Protein AF-D9XHP7-F1 (afdb_monomer_lite)

pLDDT: mean 76.71, std 19.98, range [33.41, 97.62]

Foldseek 3Di:
DDDDDPPPPPPVPCPFLFLVQLQVQFQCVLVVRHDDPLSNLVSCQVSPFKFWAAPVRHTDWDDDPPDFTETETERGQVVVCVVVVRTDIDGDHLVNVLVCCVVRVGQWYWYDHPRGIDIDGSVNSVCCCCPNPCVVVVPDPPPPPPPDDDDDDDDDDDDDDDD

Secondary structure (DSSP, 8-state):
-----------------B-HHHHHHHHHHHTT----HHHHHHHHHHH-EEEEE-TTSPBPEE--SSSPPEEEEESBHHHHHHH-TT-EEEEE-HHHHHHHHHHH---EEEEE-SS-EEEEEHHHHHHHHHHSTTGGGTS---------PPPPP----------

Sequence (163 aa):
MGSAGPSGHYAARVIGYSNLRLADLLDSRAQGYEPAPDAVLAALFEGGVFVPVTDTGSVMFLPDDEQAPTLLGFTDVALGAQLLPMAGMVHCDAARLRDILEATGVAVLGVRSGNGQAIFPEQVLRDWATHGPGAREYDDPSVAPANGAAPQPRAKRRWFGRS

Structure (mmCIF, N/CA/C/O backbone):
data_AF-D9XHP7-F1
#
_entry.id   AF-D9XHP7-F1
#
loop_
_atom_site.group_PDB
_atom_site.id
_atom_site.type_symbol
_atom_site.label_atom_id
_atom_site.label_alt_id
_atom_site.label_comp_id
_atom_site.label_asym_id
_atom_site.label_entity_id
_atom_site.label_seq_id
_atom_site.pdbx_PDB_ins_code
_atom_site.Cartn_x
_atom_site.Cartn_y
_atom_site.Cartn_z
_atom_site.occupancy
_atom_site.B_iso_or_equiv
_atom_site.auth_seq_id
_atom_site.auth_comp_id
_atom_site.auth_asym_id
_atom_site.auth_atom_id
_atom_site.pdbx_PDB_model_num
ATOM 1 N N . MET A 1 1 ? -29.865 -44.349 17.113 1.00 44.34 1 MET A N 1
ATOM 2 C CA . MET A 1 1 ? -29.162 -44.555 15.825 1.00 44.34 1 MET A CA 1
ATOM 3 C C . MET A 1 1 ? -29.936 -43.761 14.783 1.00 44.34 1 MET A C 1
ATOM 5 O O . MET A 1 1 ? -31.099 -44.063 14.612 1.00 44.34 1 MET A O 1
ATOM 9 N N . GLY A 1 2 ? -29.492 -42.698 14.127 1.00 42.94 2 GLY A N 1
ATOM 10 C CA . GLY A 1 2 ? -28.222 -41.992 14.023 1.00 42.94 2 GLY A CA 1
ATOM 11 C C . GLY A 1 2 ? -28.374 -41.115 12.775 1.00 42.94 2 GLY A C 1
ATOM 12 O O . GLY A 1 2 ? -28.101 -41.587 11.681 1.00 42.94 2 GLY A O 1
ATOM 13 N N . SER A 1 3 ? -28.906 -39.898 12.916 1.00 43.72 3 SER A N 1
ATOM 14 C CA . SER A 1 3 ? -29.013 -38.947 11.800 1.00 43.72 3 SER A CA 1
ATOM 15 C C . SER A 1 3 ? -27.795 -38.038 11.821 1.00 43.72 3 SER A C 1
ATOM 17 O O . SER A 1 3 ? -27.724 -37.095 12.605 1.00 43.72 3 SER A O 1
ATOM 19 N N . ALA A 1 4 ? -26.826 -38.361 10.969 1.00 44.69 4 ALA A N 1
ATOM 20 C CA . ALA A 1 4 ? -25.740 -37.466 10.613 1.00 44.69 4 ALA A CA 1
ATOM 21 C C . ALA A 1 4 ? -26.325 -36.294 9.812 1.00 44.69 4 ALA A C 1
ATOM 23 O O . ALA A 1 4 ? -26.831 -36.480 8.705 1.00 44.69 4 ALA A O 1
ATOM 24 N N . GLY A 1 5 ? -26.301 -35.096 10.395 1.00 40.75 5 GLY A N 1
ATOM 25 C CA . GLY A 1 5 ? -26.544 -33.870 9.644 1.00 40.75 5 GLY A CA 1
ATOM 26 C C . GLY A 1 5 ? -25.406 -33.647 8.643 1.00 40.75 5 GLY A C 1
ATOM 27 O O . GLY A 1 5 ? -24.263 -34.012 8.936 1.00 40.75 5 GLY A O 1
ATOM 28 N N . PRO 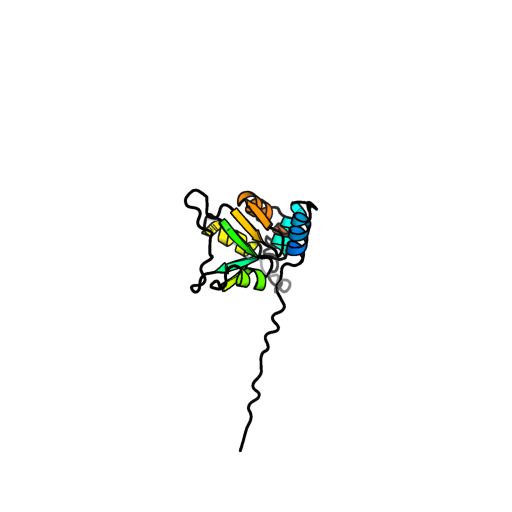A 1 6 ? -25.670 -33.060 7.467 1.00 48.19 6 PRO A N 1
ATOM 29 C CA . PRO A 1 6 ? -24.600 -32.610 6.600 1.00 48.19 6 PRO A CA 1
ATOM 30 C C . PRO A 1 6 ? -23.913 -31.423 7.281 1.00 48.19 6 PRO A C 1
ATOM 32 O O . PRO A 1 6 ? -24.375 -30.285 7.200 1.00 48.19 6 PRO A O 1
ATOM 35 N N . SER A 1 7 ? -22.803 -31.699 7.969 1.00 44.38 7 SER A N 1
ATOM 36 C CA . SER A 1 7 ? -21.785 -30.702 8.285 1.00 44.38 7 SER A CA 1
ATOM 37 C C . SER A 1 7 ? -21.232 -30.203 6.959 1.00 44.38 7 SER A C 1
ATOM 39 O O . SER A 1 7 ? -20.262 -30.739 6.423 1.00 44.38 7 SER A O 1
ATOM 41 N N . GLY A 1 8 ? -21.913 -29.209 6.391 1.00 36.00 8 GLY A N 1
ATOM 42 C CA . GLY A 1 8 ? -21.394 -28.393 5.314 1.00 36.00 8 GLY A CA 1
ATOM 43 C C . GLY A 1 8 ? -20.148 -27.704 5.837 1.00 36.00 8 GLY A C 1
ATOM 44 O O . GLY A 1 8 ? -20.219 -26.612 6.392 1.00 36.00 8 GLY A O 1
ATOM 45 N N . HIS A 1 9 ? -19.006 -28.369 5.682 1.00 35.75 9 HIS A N 1
ATOM 46 C CA . HIS A 1 9 ? -17.722 -27.710 5.604 1.00 35.75 9 HIS A CA 1
ATOM 47 C C . HIS A 1 9 ? -17.833 -26.724 4.442 1.00 35.75 9 HIS A C 1
ATOM 49 O O . HIS A 1 9 ? -17.529 -27.045 3.294 1.00 35.75 9 HIS A O 1
ATOM 55 N N . TYR A 1 10 ? -18.272 -25.505 4.744 1.00 34.03 10 TYR A N 1
ATOM 56 C CA . TYR A 1 10 ? -17.850 -24.340 3.996 1.00 34.03 10 TYR A CA 1
ATOM 57 C C . TYR A 1 10 ? -16.348 -24.231 4.248 1.00 34.03 10 TYR A C 1
ATOM 59 O O . TYR A 1 10 ? -15.882 -23.456 5.078 1.00 34.03 10 TYR A O 1
ATOM 67 N N . ALA A 1 11 ? -15.575 -25.061 3.545 1.00 36.94 11 ALA A N 1
ATOM 68 C CA . ALA A 1 11 ? -14.237 -24.689 3.154 1.00 36.94 11 ALA A CA 1
ATOM 69 C C . ALA A 1 11 ? -14.439 -23.443 2.297 1.00 36.94 11 ALA A C 1
ATOM 71 O O . ALA A 1 11 ? -14.650 -23.528 1.086 1.00 36.94 11 ALA A O 1
ATOM 72 N N . ALA A 1 12 ? -14.500 -22.287 2.961 1.00 39.66 12 ALA A N 1
ATOM 73 C CA . ALA A 1 12 ? -14.300 -21.016 2.316 1.00 39.66 12 ALA A CA 1
ATOM 74 C C . ALA A 1 12 ? -12.993 -21.198 1.554 1.00 39.66 12 ALA A C 1
ATOM 76 O O . ALA A 1 12 ? -11.926 -21.348 2.148 1.00 39.66 12 ALA A O 1
ATOM 77 N N . ARG A 1 13 ? -13.105 -21.328 0.231 1.00 33.41 13 ARG A N 1
ATOM 78 C CA . ARG A 1 13 ? -11.976 -21.197 -0.670 1.00 33.41 13 ARG A CA 1
ATOM 79 C C . ARG A 1 13 ? -11.400 -19.835 -0.311 1.00 33.41 13 ARG A C 1
ATOM 81 O O . ARG A 1 13 ? -11.972 -18.814 -0.680 1.00 33.41 13 ARG A O 1
ATOM 88 N N . VAL A 1 14 ? -10.326 -19.828 0.470 1.00 41.28 14 VAL A N 1
ATOM 89 C CA . VAL A 1 14 ? -9.431 -18.686 0.563 1.00 41.28 14 VAL A CA 1
ATOM 90 C C . VAL A 1 14 ? -8.853 -18.602 -0.841 1.00 41.28 14 VAL A C 1
ATOM 92 O O . VAL A 1 14 ? -7.872 -19.263 -1.167 1.00 41.28 14 VAL A O 1
ATOM 95 N N . ILE A 1 15 ? -9.568 -17.924 -1.740 1.00 46.78 15 ILE A N 1
ATOM 96 C CA . ILE A 1 15 ? -8.966 -17.421 -2.963 1.00 46.78 15 ILE A CA 1
ATOM 97 C C . ILE A 1 15 ? -7.887 -16.504 -2.413 1.00 46.78 15 ILE A C 1
ATOM 99 O O . ILE A 1 15 ? -8.216 -15.523 -1.754 1.00 46.78 15 ILE A O 1
ATOM 103 N N . GLY A 1 16 ? -6.632 -16.943 -2.510 1.00 55.31 16 GLY A N 1
ATOM 104 C CA . GLY A 1 16 ? -5.488 -16.213 -1.989 1.00 55.31 16 GLY A CA 1
ATOM 105 C C . GLY A 1 16 ? -5.493 -14.840 -2.628 1.00 55.31 16 GLY A C 1
ATOM 106 O O . GLY A 1 16 ? -5.140 -14.695 -3.795 1.00 55.31 16 GLY A O 1
ATOM 107 N N . TYR A 1 17 ? -5.993 -13.853 -1.895 1.00 71.75 17 TYR A N 1
ATOM 108 C CA . TYR A 1 17 ? -5.895 -12.471 -2.299 1.00 71.75 17 TYR A CA 1
ATOM 109 C C . TYR A 1 17 ? -4.447 -12.108 -1.992 1.00 71.75 17 TYR A C 1
ATOM 111 O O . TYR A 1 17 ? -4.099 -11.812 -0.858 1.00 71.75 17 TYR A O 1
ATOM 119 N N . SER A 1 18 ? -3.580 -12.265 -2.980 1.00 90.00 18 SER A N 1
ATOM 120 C CA . SER A 1 18 ? -2.205 -11.787 -2.944 1.00 90.00 18 SER A CA 1
ATOM 121 C C . SER A 1 18 ? -2.060 -10.859 -4.139 1.00 90.00 18 SER A C 1
ATOM 123 O O . SER A 1 18 ? -2.474 -11.198 -5.251 1.00 90.00 18 SER A O 1
ATOM 125 N N . ASN A 1 19 ? -1.477 -9.685 -3.940 1.00 93.75 19 ASN A N 1
ATOM 126 C CA . ASN A 1 19 ? -1.138 -8.790 -5.033 1.00 93.75 19 ASN A CA 1
ATOM 127 C C . ASN A 1 19 ? 0.173 -9.267 -5.677 1.00 93.75 19 ASN A C 1
ATOM 129 O O . ASN A 1 19 ? 1.239 -8.696 -5.448 1.00 93.75 19 ASN A O 1
ATOM 133 N N . LEU A 1 20 ? 0.086 -10.357 -6.449 1.00 94.56 20 LEU A N 1
ATOM 134 C CA . LEU A 1 20 ? 1.240 -11.011 -7.079 1.00 94.56 20 LEU A CA 1
ATOM 135 C C . LEU A 1 20 ? 1.982 -10.065 -8.024 1.00 94.56 20 LEU A C 1
ATOM 137 O O . LEU A 1 20 ? 3.204 -10.032 -8.020 1.00 94.56 20 LEU A O 1
ATOM 141 N N . ARG A 1 21 ? 1.247 -9.227 -8.766 1.00 95.50 21 ARG A N 1
ATOM 142 C CA . ARG A 1 21 ? 1.845 -8.240 -9.673 1.00 95.50 21 ARG A CA 1
ATOM 143 C C . ARG A 1 21 ? 2.716 -7.243 -8.912 1.00 95.50 21 ARG A C 1
ATOM 145 O O . ARG A 1 21 ? 3.826 -6.948 -9.347 1.00 95.50 21 ARG A O 1
ATOM 152 N N . LEU A 1 22 ? 2.226 -6.717 -7.788 1.00 95.88 22 LEU A N 1
ATOM 153 C CA . LEU A 1 22 ? 3.022 -5.822 -6.954 1.00 95.88 22 LEU A CA 1
ATOM 154 C C . LEU A 1 22 ? 4.193 -6.567 -6.307 1.00 95.88 22 LEU A C 1
ATOM 156 O O . LEU A 1 22 ? 5.297 -6.033 -6.285 1.00 95.88 22 LEU A O 1
ATOM 160 N N . ALA A 1 23 ? 3.978 -7.796 -5.829 1.00 96.69 23 ALA A N 1
ATOM 161 C CA . ALA A 1 23 ? 5.037 -8.618 -5.250 1.00 96.69 23 ALA A CA 1
ATOM 162 C C . ALA A 1 23 ? 6.187 -8.846 -6.241 1.00 96.69 23 ALA A C 1
ATOM 164 O O . ALA A 1 23 ? 7.332 -8.567 -5.901 1.00 96.69 23 ALA A O 1
ATOM 165 N N . ASP A 1 24 ? 5.882 -9.240 -7.479 1.00 97.06 24 ASP A N 1
ATOM 166 C CA . ASP A 1 24 ? 6.877 -9.481 -8.527 1.00 97.06 24 ASP A CA 1
ATOM 167 C C . ASP A 1 24 ? 7.696 -8.222 -8.845 1.00 97.06 24 ASP A C 1
ATOM 169 O O . ASP A 1 24 ? 8.917 -8.295 -8.999 1.00 97.06 24 ASP A O 1
ATOM 173 N N . LEU A 1 25 ? 7.053 -7.049 -8.914 1.00 97.62 25 LEU A N 1
ATOM 174 C CA . LEU A 1 25 ? 7.741 -5.776 -9.167 1.00 97.62 25 LEU A CA 1
ATOM 175 C C . LEU A 1 25 ? 8.685 -5.399 -8.019 1.00 97.62 25 LEU A C 1
ATOM 177 O O . LEU A 1 25 ? 9.812 -4.963 -8.261 1.00 97.62 25 LEU A O 1
ATOM 181 N N . LEU A 1 26 ? 8.238 -5.568 -6.773 1.00 97.00 26 LEU A N 1
ATOM 182 C CA . LEU A 1 26 ? 9.045 -5.260 -5.594 1.00 97.00 26 LEU A CA 1
ATOM 183 C C . LEU A 1 26 ? 10.207 -6.250 -5.432 1.00 97.00 26 LEU A C 1
ATOM 185 O O . LEU A 1 26 ? 11.334 -5.830 -5.164 1.00 97.00 26 LEU A O 1
ATOM 189 N N . ASP A 1 27 ? 9.965 -7.540 -5.644 1.00 97.00 27 ASP A N 1
ATOM 190 C CA . ASP A 1 27 ? 10.994 -8.578 -5.580 1.00 97.00 27 ASP A CA 1
ATOM 191 C C . ASP A 1 27 ? 12.023 -8.421 -6.709 1.00 97.00 27 ASP A C 1
ATOM 193 O O . ASP A 1 27 ? 13.223 -8.575 -6.473 1.00 97.00 27 ASP A O 1
ATOM 197 N N . SER A 1 28 ? 11.595 -8.034 -7.916 1.00 95.38 28 SER A N 1
ATOM 198 C CA . SER A 1 28 ? 12.508 -7.707 -9.024 1.00 95.38 28 SER A CA 1
ATOM 199 C C . SER A 1 28 ? 13.428 -6.537 -8.668 1.00 95.38 28 SER A C 1
ATOM 201 O O . SER A 1 28 ? 14.634 -6.594 -8.926 1.00 95.38 28 SER A O 1
ATOM 203 N N . ARG A 1 29 ? 12.892 -5.513 -7.989 1.00 93.81 29 ARG A N 1
ATOM 204 C CA . ARG A 1 29 ? 13.680 -4.384 -7.475 1.00 93.81 29 ARG A CA 1
ATOM 205 C C . ARG A 1 29 ? 14.754 -4.825 -6.491 1.00 93.81 29 ARG A C 1
ATOM 207 O O . ARG A 1 29 ? 15.894 -4.377 -6.589 1.00 93.81 29 ARG A O 1
ATOM 214 N N . ALA A 1 30 ? 14.421 -5.738 -5.580 1.00 93.75 30 ALA A N 1
ATOM 215 C CA . ALA A 1 30 ? 15.383 -6.304 -4.634 1.00 93.75 30 ALA A CA 1
ATOM 216 C C . ALA A 1 30 ? 16.509 -7.097 -5.324 1.00 93.75 30 ALA A C 1
ATOM 218 O O . ALA A 1 30 ? 17.613 -7.193 -4.793 1.00 93.75 30 ALA A O 1
ATOM 219 N N . GLN A 1 31 ? 16.255 -7.617 -6.527 1.00 94.62 31 GLN A N 1
ATOM 220 C CA . GLN A 1 31 ? 17.245 -8.296 -7.370 1.00 94.62 31 GLN A CA 1
ATOM 221 C C . GLN A 1 31 ? 18.062 -7.332 -8.251 1.00 94.62 31 GLN A C 1
ATOM 223 O O . GLN A 1 31 ? 18.893 -7.778 -9.041 1.00 94.62 31 GLN A O 1
ATOM 228 N N . GLY A 1 32 ? 17.853 -6.018 -8.119 1.00 94.19 32 GLY A N 1
ATOM 229 C CA . GLY A 1 32 ? 18.572 -4.983 -8.865 1.00 94.19 32 GLY A CA 1
ATOM 230 C C . GLY A 1 32 ? 17.900 -4.546 -10.171 1.00 94.19 32 GLY A C 1
ATOM 231 O O . GLY A 1 32 ? 18.481 -3.742 -10.900 1.00 94.19 32 GLY A O 1
ATOM 232 N N . TYR A 1 33 ? 16.692 -5.033 -10.473 1.00 93.88 33 TYR A N 1
ATOM 233 C CA . TYR A 1 33 ? 15.911 -4.577 -11.624 1.00 93.88 33 TYR A CA 1
ATOM 234 C C . TYR A 1 33 ? 14.955 -3.465 -11.207 1.00 93.88 33 TYR A C 1
ATOM 236 O O . TYR A 1 33 ? 13.950 -3.739 -10.564 1.00 93.88 33 TYR A O 1
ATOM 244 N N . GLU A 1 34 ? 15.231 -2.217 -11.586 1.00 92.62 34 GLU A N 1
ATOM 245 C CA . GLU A 1 34 ? 14.359 -1.090 -11.231 1.00 92.62 34 GLU A CA 1
ATOM 246 C C . GLU A 1 34 ? 13.093 -1.081 -12.115 1.00 92.62 34 GLU A C 1
ATOM 248 O O . GLU A 1 34 ? 13.195 -0.823 -13.321 1.00 92.62 34 GLU A O 1
ATOM 253 N N . PRO A 1 35 ? 11.894 -1.365 -11.564 1.00 92.56 35 PRO A N 1
ATOM 254 C CA . PRO A 1 35 ? 10.652 -1.247 -12.317 1.00 92.56 35 PRO A CA 1
ATOM 255 C C . PRO A 1 35 ? 10.310 0.225 -12.567 1.00 92.56 35 PRO A C 1
ATOM 257 O O . PRO A 1 35 ? 10.694 1.113 -11.805 1.00 92.56 35 PRO A O 1
ATOM 260 N N . ALA A 1 36 ? 9.518 0.494 -13.606 1.00 92.12 36 ALA A N 1
ATOM 261 C CA . ALA A 1 36 ? 8.973 1.832 -13.811 1.00 92.12 36 ALA A CA 1
ATOM 262 C C . ALA A 1 36 ? 8.107 2.241 -12.596 1.00 92.12 36 ALA A C 1
ATOM 264 O O . ALA A 1 36 ? 7.231 1.458 -12.210 1.00 92.12 36 ALA A O 1
ATOM 265 N N . PRO A 1 37 ? 8.288 3.446 -12.017 1.00 88.25 37 PRO A N 1
ATOM 266 C CA . PRO A 1 37 ? 7.518 3.893 -10.851 1.00 88.25 37 PRO A CA 1
ATOM 267 C C . PRO A 1 37 ? 5.999 3.788 -11.052 1.00 88.25 37 PRO A C 1
ATOM 269 O O . PRO A 1 37 ? 5.288 3.273 -10.189 1.00 88.25 37 PRO A O 1
ATOM 272 N N . ASP A 1 38 ? 5.521 4.167 -12.239 1.00 89.94 38 ASP A N 1
ATOM 273 C CA . ASP A 1 38 ? 4.107 4.098 -12.622 1.00 89.94 38 ASP A CA 1
ATOM 274 C C . ASP A 1 38 ? 3.563 2.665 -12.639 1.00 89.94 38 ASP A C 1
ATOM 276 O O . ASP A 1 38 ? 2.397 2.437 -12.326 1.00 89.94 38 ASP A O 1
ATOM 280 N N . ALA A 1 39 ? 4.396 1.673 -12.972 1.00 92.75 39 ALA A N 1
ATOM 281 C CA . ALA A 1 39 ? 3.982 0.272 -12.967 1.00 92.75 39 ALA A CA 1
ATOM 282 C C . ALA A 1 39 ? 3.757 -0.241 -11.539 1.00 92.75 39 ALA A C 1
ATOM 284 O O . ALA A 1 39 ? 2.832 -1.021 -11.309 1.00 92.75 39 ALA A O 1
ATOM 285 N N . VAL A 1 40 ? 4.576 0.216 -10.586 1.00 93.31 40 VAL A N 1
ATOM 286 C CA . VAL A 1 40 ? 4.431 -0.122 -9.164 1.00 93.31 40 VAL A CA 1
ATOM 287 C C . VAL A 1 40 ? 3.171 0.526 -8.594 1.00 93.31 40 VAL A C 1
ATOM 289 O O . VAL A 1 40 ? 2.387 -0.150 -7.932 1.00 93.31 40 VAL A O 1
ATOM 292 N N . LEU A 1 41 ? 2.939 1.808 -8.893 1.00 91.38 41 LEU A N 1
ATOM 293 C CA . LEU A 1 41 ? 1.727 2.512 -8.468 1.00 91.38 41 LEU A CA 1
ATOM 294 C C . LEU A 1 41 ? 0.468 1.908 -9.103 1.00 91.38 41 LEU A C 1
ATOM 296 O O . LEU A 1 41 ? -0.504 1.655 -8.400 1.00 91.38 41 LEU A O 1
ATOM 300 N N . ALA A 1 42 ? 0.479 1.585 -10.396 1.00 91.12 42 ALA A N 1
ATOM 301 C CA . ALA A 1 42 ? -0.643 0.896 -11.032 1.00 91.12 42 ALA A CA 1
ATOM 302 C C . ALA A 1 42 ? -0.950 -0.445 -10.343 1.00 91.12 42 ALA A C 1
ATOM 304 O O . ALA A 1 42 ? -2.088 -0.688 -9.953 1.00 91.12 42 ALA A O 1
ATOM 305 N N . ALA A 1 43 ? 0.067 -1.280 -10.100 1.00 93.06 43 ALA A N 1
ATOM 306 C CA . ALA A 1 43 ? -0.119 -2.562 -9.421 1.00 93.06 43 ALA A CA 1
ATOM 307 C C . ALA A 1 43 ? -0.633 -2.405 -7.977 1.00 93.06 43 ALA A C 1
ATOM 309 O O . ALA A 1 43 ? -1.475 -3.191 -7.540 1.00 93.06 43 ALA A O 1
ATOM 310 N N . LEU A 1 44 ? -0.161 -1.389 -7.245 1.00 92.38 44 LEU A N 1
ATOM 311 C CA . LEU A 1 44 ? -0.651 -1.051 -5.907 1.00 92.38 44 LEU A CA 1
ATOM 312 C C . LEU A 1 44 ? -2.139 -0.705 -5.917 1.00 92.38 44 LEU A C 1
ATOM 314 O O . LEU A 1 44 ? -2.894 -1.248 -5.117 1.00 92.38 44 LEU A O 1
ATOM 318 N N . PHE A 1 45 ? -2.566 0.175 -6.816 1.00 87.38 45 PHE A N 1
ATOM 319 C CA . PHE A 1 45 ? -3.940 0.671 -6.827 1.00 87.38 45 PHE A CA 1
ATOM 320 C C . PHE A 1 45 ? -4.935 -0.325 -7.442 1.00 87.38 45 PHE A C 1
ATOM 322 O O . PHE A 1 45 ? -6.078 -0.377 -7.000 1.00 87.38 45 PHE A O 1
ATOM 329 N N . GLU A 1 46 ? -4.506 -1.150 -8.401 1.00 88.25 46 GLU A N 1
ATOM 330 C CA . GLU A 1 46 ? -5.337 -2.211 -8.987 1.00 88.25 46 GLU A CA 1
ATOM 331 C C . GLU A 1 46 ? -5.540 -3.398 -8.032 1.00 88.25 46 GLU A C 1
ATOM 333 O O . GLU A 1 46 ? -6.639 -3.939 -7.935 1.00 88.25 46 GLU A O 1
ATOM 338 N N . GLY A 1 47 ? -4.476 -3.837 -7.349 1.00 89.25 47 GLY A N 1
ATOM 339 C CA . GLY A 1 47 ? -4.515 -5.038 -6.509 1.00 89.25 47 GLY A CA 1
ATOM 340 C C . GLY A 1 47 ? -4.692 -4.768 -5.014 1.00 89.25 47 GLY A C 1
ATOM 341 O O . GLY A 1 47 ? -4.981 -5.697 -4.258 1.00 89.25 47 GLY A O 1
ATOM 342 N N . GLY A 1 48 ? -4.520 -3.521 -4.572 1.00 92.00 48 GLY A N 1
ATOM 343 C CA . GLY A 1 48 ? -4.515 -3.144 -3.160 1.00 92.00 48 GLY A CA 1
ATOM 344 C C . GLY A 1 48 ? -3.363 -3.769 -2.368 1.00 92.00 48 GLY A C 1
ATOM 345 O O . GLY A 1 48 ? -2.445 -4.388 -2.917 1.00 92.00 48 GLY A O 1
ATOM 346 N N . VAL A 1 49 ? -3.422 -3.614 -1.047 1.00 94.81 49 VAL A N 1
ATOM 347 C CA . VAL A 1 49 ? -2.492 -4.229 -0.085 1.00 94.81 49 VAL A CA 1
ATOM 348 C C . VAL A 1 49 ? -3.233 -4.721 1.149 1.00 94.81 49 VAL A C 1
ATOM 350 O O . VAL A 1 49 ? -4.358 -4.314 1.425 1.00 94.81 49 VAL A O 1
ATOM 353 N N . PHE A 1 50 ? -2.581 -5.574 1.927 1.00 94.94 50 PHE A N 1
ATOM 354 C CA . PHE A 1 50 ? -3.041 -6.004 3.239 1.00 94.94 50 PHE A CA 1
ATOM 355 C C . PHE A 1 50 ? -2.450 -5.115 4.312 1.00 94.94 50 PHE A C 1
ATOM 357 O O . PHE A 1 50 ? -1.235 -5.053 4.480 1.00 94.94 50 PHE A O 1
ATOM 364 N N . VAL A 1 51 ? -3.320 -4.430 5.034 1.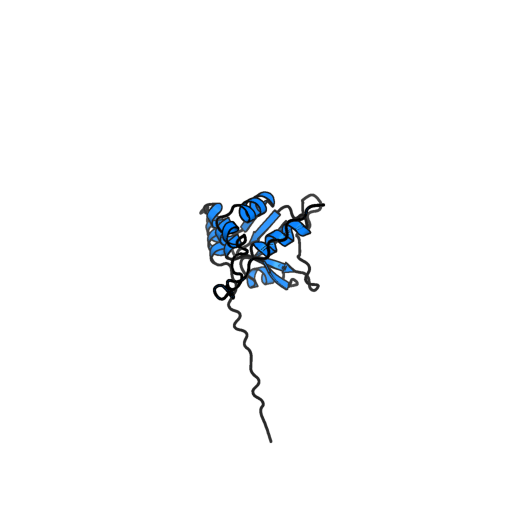00 94.56 51 VAL A N 1
ATOM 365 C CA . VAL A 1 51 ? -2.953 -3.544 6.128 1.00 94.56 51 VAL A CA 1
ATOM 366 C C . VAL A 1 51 ? -3.151 -4.291 7.449 1.00 94.56 51 VAL A C 1
ATOM 368 O O . VAL A 1 51 ? -4.219 -4.882 7.653 1.00 94.56 51 VAL A O 1
ATOM 371 N N . PRO A 1 52 ? -2.157 -4.289 8.354 1.00 94.56 52 PRO A N 1
ATOM 372 C CA . PRO A 1 52 ? -2.306 -4.883 9.669 1.00 94.56 52 PRO A CA 1
ATOM 373 C C . PRO A 1 52 ? -3.282 -4.072 10.524 1.00 94.56 52 PRO A C 1
ATOM 375 O O . PRO A 1 52 ? -3.245 -2.838 10.548 1.0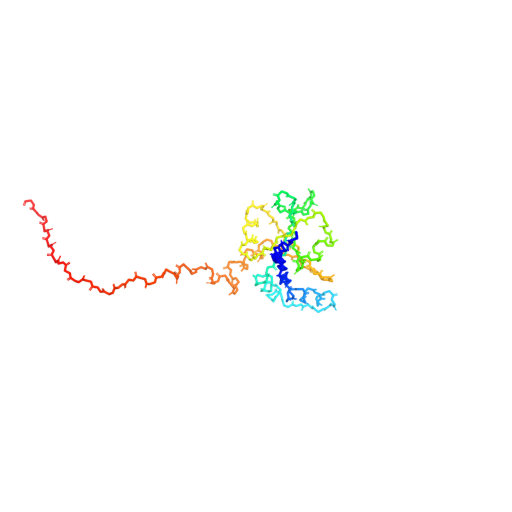0 94.56 52 PRO A O 1
ATOM 378 N N . VAL A 1 53 ? -4.136 -4.778 11.257 1.00 93.88 53 VAL A N 1
ATOM 379 C CA . VAL A 1 53 ? -5.087 -4.201 12.208 1.00 93.88 53 VAL A CA 1
ATOM 380 C C . VAL A 1 53 ? -4.944 -4.846 13.582 1.00 93.88 53 VAL A C 1
ATOM 382 O O . VAL A 1 53 ? -4.579 -6.016 13.703 1.00 93.88 53 VAL A O 1
ATOM 385 N N . THR A 1 54 ? -5.250 -4.085 14.627 1.00 90.81 54 THR A N 1
ATOM 386 C CA . THR A 1 54 ? -5.369 -4.586 15.997 1.00 90.81 54 THR A CA 1
ATOM 387 C C . THR A 1 54 ? -6.541 -5.564 16.122 1.00 90.81 54 THR A C 1
ATOM 389 O O . THR A 1 54 ? -7.393 -5.672 15.238 1.00 90.81 54 THR A O 1
ATOM 392 N N . ASP A 1 55 ? -6.627 -6.248 17.260 1.00 89.06 55 ASP A N 1
ATOM 393 C CA . ASP A 1 55 ? -7.771 -7.086 17.640 1.00 89.06 55 ASP A CA 1
ATOM 394 C C . ASP A 1 55 ? -9.102 -6.312 17.690 1.00 89.06 55 ASP A C 1
ATOM 396 O O . ASP A 1 55 ? -10.164 -6.873 17.421 1.00 89.06 55 ASP A O 1
ATOM 400 N N . THR A 1 56 ? -9.046 -5.007 17.966 1.00 89.31 56 THR A N 1
ATOM 401 C CA . THR A 1 56 ? -10.188 -4.082 17.894 1.00 89.31 56 THR A CA 1
ATOM 402 C C . THR A 1 56 ? -10.524 -3.607 16.476 1.00 89.31 56 THR A C 1
ATOM 404 O O . THR A 1 56 ? -11.516 -2.901 16.291 1.00 89.31 56 THR A O 1
ATOM 407 N N . GLY A 1 57 ? -9.728 -3.983 15.471 1.00 86.88 57 GLY A N 1
ATOM 408 C CA . GLY A 1 57 ? -9.922 -3.600 14.072 1.00 86.88 57 GLY A CA 1
ATOM 409 C C . GLY A 1 57 ? -9.343 -2.235 13.689 1.00 86.88 57 GLY A C 1
ATOM 410 O O . GLY A 1 57 ? -9.619 -1.754 12.590 1.00 86.88 57 GLY A O 1
ATOM 411 N N . SER A 1 58 ? -8.540 -1.608 14.552 1.00 89.00 58 SER A N 1
ATOM 412 C CA . SER A 1 58 ? -7.852 -0.352 14.238 1.00 89.00 58 SER A CA 1
ATOM 413 C C . SER A 1 58 ? -6.611 -0.609 13.393 1.00 89.00 58 SER A C 1
ATOM 415 O O . SER A 1 58 ? -5.854 -1.534 13.668 1.00 89.00 58 SER A O 1
ATOM 417 N N . VAL A 1 59 ? -6.362 0.234 12.392 1.00 90.00 59 VAL A N 1
ATOM 418 C CA . VAL A 1 59 ? -5.139 0.168 11.580 1.00 90.00 59 VAL A CA 1
ATOM 419 C C . VAL A 1 59 ? -3.902 0.365 12.456 1.00 90.00 59 VAL A C 1
ATOM 421 O O . VAL A 1 59 ? -3.868 1.256 13.306 1.00 90.00 59 VAL A O 1
ATOM 424 N N . MET A 1 60 ? -2.889 -0.474 12.243 1.00 89.38 60 MET A N 1
ATOM 425 C CA . MET A 1 60 ? -1.603 -0.357 12.920 1.00 89.38 60 MET A CA 1
ATOM 426 C C . MET A 1 60 ? -0.646 0.537 12.129 1.00 89.38 60 MET A C 1
ATOM 428 O O . MET A 1 60 ? -0.495 0.398 10.915 1.00 89.38 60 MET A O 1
ATOM 432 N N . PHE A 1 61 ? 0.056 1.403 12.854 1.00 88.12 61 PHE A N 1
ATOM 433 C CA . PHE A 1 61 ? 1.116 2.261 12.330 1.00 88.12 61 PHE A CA 1
ATOM 434 C C . PHE A 1 61 ? 2.437 1.882 12.985 1.00 88.12 61 PHE A C 1
ATOM 436 O O . PHE A 1 61 ? 2.455 1.475 14.150 1.00 88.12 61 PHE A O 1
ATOM 443 N N . LEU A 1 62 ? 3.543 2.023 12.255 1.00 82.94 62 LEU A N 1
ATOM 444 C CA . LEU A 1 62 ? 4.852 1.952 12.893 1.00 82.94 62 LEU A CA 1
ATOM 445 C C . LEU A 1 62 ? 5.076 3.226 13.714 1.00 82.94 62 LEU A C 1
ATOM 447 O O . LEU A 1 62 ? 4.956 4.318 13.149 1.00 82.94 62 LEU A O 1
ATOM 451 N N . PRO A 1 63 ? 5.376 3.101 15.020 1.00 66.81 63 PRO A N 1
ATOM 452 C CA . PRO A 1 63 ? 5.747 4.244 15.831 1.00 66.81 63 PRO A CA 1
ATOM 453 C C . PRO A 1 63 ? 7.145 4.708 15.420 1.00 66.81 63 PRO A C 1
ATOM 455 O O . PRO A 1 63 ? 8.087 3.916 15.394 1.00 66.81 63 PRO A O 1
ATOM 458 N N . ASP A 1 64 ? 7.269 5.991 15.124 1.00 64.25 64 ASP A N 1
ATOM 459 C CA . ASP A 1 64 ? 8.542 6.694 15.085 1.00 64.25 64 ASP A CA 1
ATOM 460 C C . ASP A 1 64 ? 8.306 8.021 15.812 1.00 64.25 64 ASP A C 1
ATOM 462 O O . ASP A 1 64 ? 7.470 8.819 15.393 1.00 64.25 64 ASP A O 1
ATOM 466 N N . ASP A 1 65 ? 8.954 8.202 16.966 1.00 60.47 65 ASP A N 1
ATOM 467 C CA . ASP A 1 65 ? 8.744 9.354 17.855 1.00 60.47 65 ASP A CA 1
ATOM 468 C C . ASP A 1 65 ? 9.142 10.694 17.202 1.00 60.47 65 ASP A C 1
ATOM 470 O O . ASP A 1 65 ? 8.733 11.752 17.682 1.00 60.47 65 ASP A O 1
ATOM 474 N N . GLU A 1 66 ? 9.894 10.669 16.094 1.00 66.81 66 GLU A N 1
ATOM 475 C CA . GLU A 1 66 ? 10.337 11.872 15.377 1.00 66.81 66 GLU A CA 1
ATOM 476 C C . GLU A 1 66 ? 9.850 11.945 13.918 1.00 66.81 66 GLU A C 1
ATOM 478 O O . GLU A 1 66 ? 10.042 12.974 13.261 1.00 66.81 66 GLU A O 1
ATOM 483 N N . GLN A 1 67 ? 9.190 10.902 13.400 1.00 66.38 67 GLN A N 1
ATOM 484 C CA . GLN A 1 67 ? 8.655 10.879 12.035 1.00 66.38 67 GLN A CA 1
ATOM 485 C C . GLN A 1 67 ? 7.132 10.783 12.007 1.00 66.38 67 GLN A C 1
ATOM 487 O O . GLN A 1 67 ? 6.468 10.291 12.914 1.00 66.38 67 GLN A O 1
ATOM 492 N N . ALA A 1 68 ? 6.554 11.267 10.912 1.00 70.88 68 ALA A N 1
ATOM 493 C CA . ALA A 1 68 ? 5.131 11.109 10.683 1.00 70.88 68 ALA A CA 1
ATOM 494 C C . ALA A 1 68 ? 4.763 9.612 10.565 1.00 70.88 68 ALA A C 1
ATOM 496 O O . ALA A 1 68 ? 5.548 8.822 10.028 1.00 70.88 68 ALA A O 1
ATOM 497 N N . PRO A 1 69 ? 3.576 9.208 11.055 1.00 82.81 69 PRO A N 1
ATOM 498 C CA . PRO A 1 69 ? 3.212 7.803 11.178 1.00 82.81 69 PRO A CA 1
ATOM 499 C C . PRO A 1 69 ? 3.268 7.102 9.822 1.00 82.81 69 PRO A C 1
ATOM 501 O O . PRO A 1 69 ? 2.732 7.599 8.826 1.00 82.81 69 PRO A O 1
ATOM 504 N N . THR A 1 70 ? 3.910 5.933 9.803 1.00 89.06 70 THR A N 1
ATOM 505 C CA . THR A 1 70 ? 4.017 5.094 8.606 1.00 89.06 70 THR A CA 1
ATOM 506 C C . THR A 1 70 ? 2.968 3.993 8.651 1.00 89.06 70 THR A C 1
ATOM 508 O O . THR A 1 70 ? 2.939 3.173 9.574 1.00 89.06 70 THR A O 1
ATOM 511 N N . LEU A 1 71 ? 2.121 3.956 7.627 1.00 92.19 71 LEU A N 1
ATOM 512 C CA . LEU A 1 71 ? 1.212 2.848 7.374 1.00 92.19 71 LEU A CA 1
ATOM 513 C C . LEU A 1 71 ? 1.987 1.690 6.746 1.00 92.19 71 LEU A C 1
ATOM 515 O O . LEU A 1 71 ? 2.755 1.888 5.804 1.00 92.19 71 LEU A O 1
ATOM 519 N N . LEU A 1 72 ? 1.767 0.475 7.243 1.0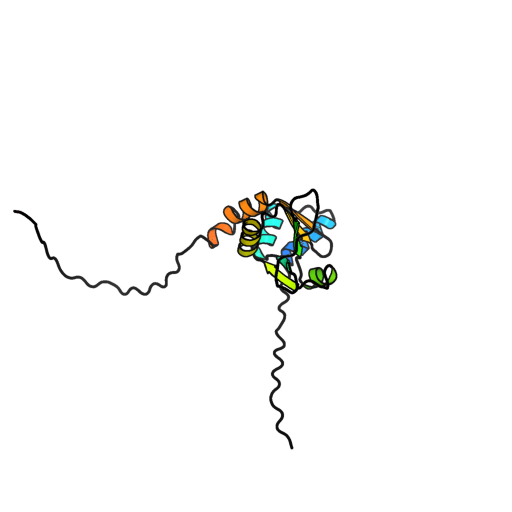0 93.12 72 LEU A N 1
ATOM 520 C CA . LEU A 1 72 ? 2.313 -0.736 6.639 1.00 93.12 72 LEU A CA 1
ATOM 521 C C . LEU A 1 72 ? 1.296 -1.404 5.719 1.00 93.12 72 LEU A C 1
ATOM 523 O O . LEU A 1 72 ? 0.127 -1.546 6.064 1.00 93.12 72 LEU A O 1
ATOM 527 N N . GLY A 1 73 ? 1.776 -1.861 4.568 1.00 94.94 73 GLY A N 1
ATOM 528 C CA . GLY A 1 73 ? 1.042 -2.706 3.641 1.00 94.94 73 GLY A CA 1
ATOM 529 C C . GLY A 1 73 ? 1.847 -3.950 3.279 1.00 94.94 73 GLY A C 1
ATOM 530 O O . GLY A 1 73 ? 3.069 -3.906 3.140 1.00 94.94 73 GLY A O 1
ATOM 531 N N . PHE A 1 74 ? 1.161 -5.064 3.078 1.00 96.56 74 PHE A N 1
ATOM 532 C CA . PHE A 1 74 ? 1.742 -6.307 2.590 1.00 96.56 74 PHE A CA 1
ATOM 533 C C . PHE A 1 74 ? 1.084 -6.700 1.275 1.00 96.56 74 PHE A C 1
ATOM 535 O O . PHE A 1 74 ? -0.107 -6.493 1.067 1.00 96.56 74 PHE A O 1
ATOM 542 N N . THR A 1 75 ? 1.859 -7.289 0.377 1.00 96.75 75 THR A N 1
ATOM 543 C CA . THR A 1 75 ? 1.328 -7.871 -0.867 1.00 96.75 75 THR A CA 1
ATOM 544 C C . THR A 1 75 ? 0.583 -9.183 -0.626 1.00 96.75 75 THR A C 1
ATOM 546 O O . THR A 1 75 ? -0.189 -9.607 -1.479 1.00 96.75 75 THR A O 1
ATOM 549 N N . ASP A 1 76 ? 0.777 -9.808 0.536 1.00 94.12 76 ASP A N 1
ATOM 550 C CA . ASP A 1 76 ? 0.217 -11.108 0.881 1.00 94.12 76 ASP A CA 1
ATOM 551 C C . ASP A 1 76 ? -0.142 -11.190 2.376 1.00 94.12 76 ASP A C 1
ATOM 553 O O . ASP A 1 76 ? 0.592 -10.695 3.237 1.00 94.12 76 ASP A O 1
ATOM 557 N N . VAL A 1 77 ? -1.272 -11.835 2.684 1.00 92.88 77 VAL A N 1
ATOM 558 C CA . VAL A 1 77 ? -1.763 -12.004 4.063 1.00 92.88 77 VAL A CA 1
ATOM 559 C C . VAL A 1 77 ? -0.825 -12.873 4.896 1.00 92.88 77 VAL A C 1
ATOM 561 O O . VAL A 1 77 ? -0.593 -12.562 6.063 1.00 92.88 77 VAL A O 1
ATOM 564 N N . ALA A 1 78 ? -0.287 -13.957 4.329 1.00 92.81 78 ALA A N 1
ATOM 565 C CA . ALA A 1 78 ? 0.590 -14.867 5.058 1.00 92.81 78 ALA A CA 1
ATOM 566 C C . ALA A 1 78 ? 1.929 -14.197 5.379 1.00 92.81 78 ALA A C 1
ATOM 568 O O . ALA A 1 78 ? 2.431 -14.361 6.489 1.00 92.81 78 ALA A O 1
ATOM 569 N N . LEU A 1 79 ? 2.457 -13.375 4.465 1.00 92.69 79 LEU A N 1
ATOM 570 C CA . LEU A 1 79 ? 3.620 -12.530 4.743 1.00 92.69 79 LEU A CA 1
ATOM 571 C C . LEU A 1 79 ? 3.351 -11.569 5.911 1.00 92.69 79 LEU A C 1
ATOM 573 O O . LEU A 1 79 ? 4.156 -11.481 6.840 1.00 92.69 79 LEU A O 1
ATOM 577 N N . GLY A 1 80 ? 2.211 -10.872 5.885 1.00 90.81 80 GLY A N 1
ATOM 578 C CA . GLY A 1 80 ? 1.807 -9.985 6.974 1.00 90.81 80 GLY A CA 1
ATOM 579 C C . GLY A 1 80 ? 1.704 -10.730 8.306 1.00 90.81 80 GLY A C 1
ATOM 580 O O . GLY A 1 80 ? 2.274 -10.292 9.301 1.00 90.81 80 GLY A O 1
ATOM 581 N N . ALA A 1 81 ? 1.031 -11.882 8.324 1.00 91.62 81 ALA A N 1
ATOM 582 C CA . ALA A 1 81 ? 0.854 -12.701 9.523 1.00 91.62 81 ALA A CA 1
ATOM 583 C C . ALA A 1 81 ? 2.173 -13.301 10.038 1.00 91.62 81 ALA A C 1
ATOM 585 O O . ALA A 1 81 ? 2.343 -13.486 11.238 1.00 91.62 81 ALA A O 1
ATOM 586 N N . GLN A 1 82 ? 3.134 -13.587 9.157 1.00 92.25 82 GLN A N 1
ATOM 587 C CA . GLN A 1 82 ? 4.461 -14.047 9.561 1.00 92.25 82 GLN A CA 1
ATOM 588 C C . GLN A 1 82 ? 5.241 -12.946 10.291 1.00 92.25 82 GLN A C 1
ATOM 590 O O . GLN A 1 82 ? 5.921 -13.224 11.279 1.00 92.25 82 GLN A O 1
ATOM 595 N N . LEU A 1 83 ? 5.161 -11.708 9.798 1.00 89.62 83 LEU A N 1
ATOM 596 C CA . LEU A 1 83 ? 5.905 -10.571 10.345 1.00 89.62 83 LEU A CA 1
ATOM 597 C C . LEU A 1 83 ? 5.205 -9.927 11.547 1.00 89.62 83 LEU A C 1
ATOM 599 O O . LEU A 1 83 ? 5.875 -9.402 12.433 1.00 89.62 83 LEU A O 1
ATOM 603 N N . LEU A 1 84 ? 3.873 -9.988 11.594 1.00 90.12 84 LEU A N 1
ATOM 604 C CA . LEU A 1 84 ? 3.030 -9.434 12.653 1.00 90.12 84 LEU A CA 1
ATOM 605 C C . LEU A 1 84 ? 1.991 -10.478 13.114 1.00 90.12 84 LEU A C 1
ATOM 607 O O . LEU A 1 84 ? 0.803 -10.329 12.830 1.00 90.12 84 LEU A O 1
ATOM 611 N N . PRO A 1 85 ? 2.396 -11.522 13.865 1.00 86.25 85 PRO A N 1
ATOM 612 C CA . PRO A 1 85 ? 1.526 -12.667 14.177 1.00 86.25 85 PRO A CA 1
ATOM 613 C C . PRO A 1 85 ? 0.290 -12.348 15.021 1.00 86.25 85 PRO A C 1
ATOM 615 O O . PRO A 1 85 ? -0.666 -13.116 15.031 1.00 86.25 85 PRO A O 1
ATOM 618 N N . MET A 1 86 ? 0.317 -11.231 15.750 1.00 83.75 86 MET A N 1
ATOM 619 C CA . MET A 1 86 ? -0.785 -10.785 16.608 1.00 83.75 86 MET A CA 1
ATOM 620 C C . MET A 1 86 ? -1.767 -9.854 15.887 1.00 83.75 86 MET A C 1
ATOM 622 O O . MET A 1 86 ? -2.781 -9.480 16.472 1.00 83.75 86 MET A O 1
ATOM 626 N N . ALA A 1 87 ? -1.464 -9.450 14.652 1.00 87.12 87 ALA A N 1
ATOM 627 C CA . ALA A 1 87 ? -2.293 -8.533 13.888 1.00 87.12 87 ALA A CA 1
ATOM 628 C C . ALA A 1 87 ? -3.302 -9.298 13.023 1.00 87.12 87 ALA A C 1
ATOM 630 O O . ALA A 1 87 ? -2.972 -10.296 12.378 1.00 87.12 87 ALA A O 1
ATOM 631 N N . GLY A 1 88 ? -4.529 -8.784 12.960 1.00 91.88 88 GLY A N 1
ATOM 632 C CA . GLY A 1 88 ? -5.427 -9.098 11.856 1.00 91.88 88 GLY A CA 1
ATOM 633 C C . GLY A 1 88 ? -4.916 -8.456 10.565 1.00 91.88 88 GLY A C 1
ATOM 634 O O . GLY A 1 88 ? -4.094 -7.543 10.599 1.00 91.88 88 GLY A O 1
ATOM 635 N N . MET A 1 89 ? -5.421 -8.904 9.418 1.00 93.50 89 MET A N 1
ATOM 636 C CA . MET A 1 89 ? -5.102 -8.311 8.117 1.00 93.50 89 MET A CA 1
ATOM 637 C C . MET A 1 89 ? -6.393 -7.918 7.415 1.00 93.50 89 MET A C 1
ATOM 639 O O . MET A 1 89 ? -7.316 -8.728 7.314 1.00 93.50 89 MET A O 1
ATOM 643 N N . VAL A 1 90 ? -6.451 -6.689 6.909 1.00 93.31 90 VAL A N 1
ATOM 644 C CA . VAL A 1 90 ? -7.558 -6.212 6.078 1.00 93.31 90 VAL A CA 1
ATOM 645 C C . VAL A 1 90 ? -7.034 -5.838 4.702 1.00 93.31 90 VAL A C 1
ATOM 647 O O . VAL A 1 90 ? -5.998 -5.190 4.581 1.00 93.31 90 VAL A O 1
ATOM 650 N N . HIS A 1 91 ? -7.735 -6.263 3.653 1.00 93.38 91 HIS A N 1
ATOM 651 C CA . HIS A 1 91 ? -7.446 -5.781 2.307 1.00 93.38 91 HIS A CA 1
ATOM 652 C C . HIS A 1 91 ? -7.909 -4.329 2.181 1.00 93.38 91 HIS A C 1
ATOM 654 O O . HIS A 1 91 ? -9.058 -4.004 2.492 1.00 93.38 91 HIS A O 1
ATOM 660 N N . CYS A 1 92 ? -7.000 -3.471 1.742 1.00 90.62 92 CYS A N 1
ATOM 661 C CA . CYS A 1 92 ? -7.264 -2.087 1.407 1.00 90.62 92 CYS A CA 1
ATOM 662 C C . CYS A 1 92 ? -6.972 -1.892 -0.078 1.00 90.62 92 CYS A C 1
ATOM 664 O O . CYS A 1 92 ? -5.817 -1.921 -0.511 1.00 90.62 92 CYS A O 1
ATOM 666 N N . ASP A 1 93 ? -8.039 -1.694 -0.843 1.00 87.81 93 ASP A N 1
ATOM 667 C CA . ASP A 1 93 ? -7.966 -1.161 -2.196 1.00 87.81 93 ASP A CA 1
ATOM 668 C C . ASP A 1 93 ? -7.580 0.330 -2.191 1.00 87.81 93 ASP A C 1
ATOM 670 O O . ASP A 1 93 ? -7.393 0.956 -1.144 1.00 87.81 93 ASP A O 1
ATOM 674 N N . ALA A 1 94 ? -7.461 0.904 -3.387 1.00 83.38 94 ALA A N 1
ATOM 675 C CA . ALA A 1 94 ? -7.164 2.314 -3.601 1.00 83.38 94 ALA A CA 1
ATOM 676 C C . ALA A 1 94 ? -8.056 3.276 -2.798 1.00 83.38 94 ALA A C 1
ATOM 678 O O . ALA A 1 94 ? -7.552 4.223 -2.190 1.00 83.38 94 ALA A O 1
ATOM 679 N N . ALA A 1 95 ? -9.372 3.043 -2.799 1.00 83.12 95 ALA A N 1
ATOM 680 C CA . ALA A 1 95 ? -10.332 3.923 -2.143 1.00 83.12 95 ALA A CA 1
ATOM 681 C C . ALA A 1 95 ? -10.147 3.863 -0.627 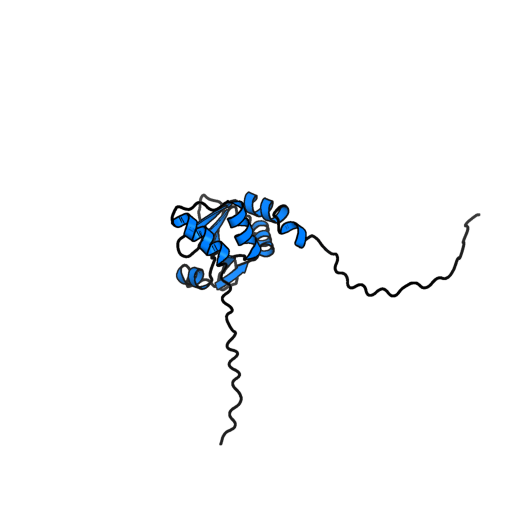1.00 83.12 95 ALA A C 1
ATOM 683 O O . ALA A 1 95 ? -10.001 4.893 0.027 1.00 83.12 95 ALA A O 1
ATOM 684 N N . ARG A 1 96 ? -10.034 2.651 -0.078 1.00 87.06 96 ARG A N 1
ATOM 685 C CA . ARG A 1 96 ? -9.827 2.454 1.354 1.00 87.06 96 ARG A CA 1
ATOM 686 C C . ARG A 1 96 ? -8.471 2.970 1.830 1.00 87.06 96 ARG A C 1
ATOM 688 O O . ARG A 1 96 ? -8.383 3.500 2.934 1.00 87.06 96 ARG A O 1
ATOM 695 N N . LEU A 1 97 ? -7.418 2.841 1.020 1.00 86.44 97 LEU A N 1
ATOM 696 C CA . LEU A 1 97 ? -6.119 3.450 1.315 1.00 86.44 97 LEU A CA 1
ATOM 697 C C . LEU A 1 97 ? -6.228 4.974 1.379 1.00 86.44 97 LEU A C 1
ATOM 699 O O . LEU A 1 97 ? -5.715 5.565 2.326 1.00 86.44 97 LEU A O 1
ATOM 703 N N . ARG A 1 98 ? -6.925 5.606 0.426 1.00 83.44 98 ARG A N 1
ATOM 704 C CA . ARG A 1 98 ? -7.165 7.055 0.451 1.00 83.44 98 ARG A CA 1
ATOM 705 C C . ARG A 1 98 ? -7.911 7.476 1.715 1.00 83.44 98 ARG A C 1
ATOM 707 O O . ARG A 1 98 ? -7.462 8.400 2.385 1.00 83.44 98 ARG A O 1
ATOM 714 N N . ASP A 1 99 ? -8.981 6.769 2.070 1.00 87.06 99 ASP A N 1
ATOM 715 C CA . ASP A 1 99 ? -9.767 7.073 3.269 1.00 87.06 99 ASP A CA 1
ATOM 716 C C . ASP A 1 99 ? -8.912 6.980 4.544 1.00 87.06 99 ASP A C 1
ATOM 718 O O . ASP A 1 99 ? -9.022 7.827 5.429 1.00 87.06 99 ASP A O 1
ATOM 722 N N . ILE A 1 100 ? -8.016 5.986 4.635 1.00 87.00 100 ILE A N 1
ATOM 723 C CA . ILE A 1 100 ? -7.068 5.869 5.753 1.00 87.00 100 ILE A CA 1
ATOM 724 C C . ILE A 1 100 ? -6.116 7.069 5.770 1.00 87.00 100 ILE A C 1
ATOM 726 O O . ILE A 1 100 ? -5.986 7.718 6.804 1.00 87.00 100 ILE A O 1
ATOM 730 N N . LEU A 1 101 ? -5.484 7.395 4.637 1.00 82.38 101 LEU A N 1
ATOM 731 C CA . LEU A 1 101 ? -4.545 8.520 4.535 1.00 82.38 101 LEU A CA 1
ATOM 732 C C . LEU A 1 101 ? -5.201 9.847 4.949 1.00 82.38 101 LEU A C 1
ATOM 734 O O . LEU A 1 101 ? -4.598 10.639 5.674 1.00 82.38 101 LEU A O 1
ATOM 738 N N . GLU A 1 102 ? -6.451 10.070 4.541 1.00 84.00 102 GLU A N 1
ATOM 739 C CA . GLU A 1 102 ? -7.234 11.254 4.899 1.00 84.00 102 GLU A CA 1
ATOM 740 C C . GLU A 1 102 ? -7.634 11.287 6.375 1.00 84.00 102 GLU A C 1
ATOM 742 O O . GLU A 1 102 ? -7.504 12.329 7.018 1.00 84.00 102 GLU A O 1
ATOM 747 N N . ALA A 1 103 ? -8.099 10.162 6.920 1.00 86.44 103 ALA A N 1
ATOM 748 C CA . ALA A 1 103 ? -8.597 10.097 8.289 1.00 86.44 103 ALA A CA 1
ATOM 749 C C . ALA A 1 103 ? -7.480 10.143 9.340 1.00 86.44 103 ALA A C 1
ATOM 751 O O . ALA A 1 103 ? -7.711 10.625 10.450 1.00 86.44 103 ALA A O 1
ATOM 752 N N . THR A 1 104 ? -6.290 9.621 9.026 1.00 81.25 104 THR A N 1
ATOM 753 C CA . THR A 1 104 ? -5.231 9.412 10.026 1.00 81.25 104 THR A CA 1
ATOM 754 C C . THR A 1 104 ? -4.027 10.332 9.862 1.00 81.25 104 THR A C 1
ATOM 756 O O . THR A 1 104 ? -3.185 10.364 10.755 1.00 81.25 104 THR A O 1
ATOM 759 N N . GLY A 1 105 ? -3.918 11.077 8.755 1.00 76.62 105 GLY A N 1
ATOM 760 C CA . GLY A 1 105 ? -2.789 11.987 8.515 1.00 76.62 105 GLY A CA 1
ATOM 761 C C . GLY A 1 105 ? -1.444 11.268 8.359 1.00 76.62 105 GLY A C 1
ATOM 762 O O . GLY A 1 105 ? -0.396 11.817 8.694 1.00 76.62 105 GLY A O 1
ATOM 763 N N . VAL A 1 106 ? -1.473 10.018 7.894 1.00 81.19 106 VAL A N 1
ATOM 764 C CA . VAL A 1 106 ? -0.270 9.235 7.578 1.00 81.19 106 VAL A CA 1
ATOM 765 C C . VAL A 1 106 ? 0.526 9.937 6.493 1.00 81.19 106 VAL A C 1
ATOM 767 O O . VAL A 1 106 ? -0.032 10.291 5.461 1.00 81.19 106 VAL A O 1
ATOM 770 N N . ALA A 1 107 ? 1.836 10.072 6.688 1.00 80.00 107 ALA A N 1
ATOM 771 C CA . ALA A 1 107 ? 2.701 10.696 5.687 1.00 80.00 107 ALA A CA 1
ATOM 772 C C . ALA A 1 107 ? 3.308 9.696 4.701 1.00 80.00 107 ALA A C 1
ATOM 774 O O . ALA A 1 107 ? 3.795 10.097 3.644 1.00 80.00 107 ALA A O 1
ATOM 775 N N . VAL A 1 108 ? 3.343 8.408 5.056 1.00 88.94 108 VAL A N 1
ATOM 776 C CA . VAL A 1 108 ? 4.081 7.392 4.304 1.00 88.94 108 VAL A CA 1
ATOM 777 C C . VAL A 1 108 ? 3.364 6.044 4.340 1.00 88.94 108 VAL A C 1
ATOM 779 O O . VAL A 1 108 ? 2.971 5.567 5.403 1.00 88.94 108 VAL A O 1
ATOM 782 N N . LEU A 1 109 ? 3.261 5.390 3.181 1.00 92.06 109 LEU A N 1
ATOM 783 C CA . LEU A 1 109 ? 2.902 3.976 3.061 1.00 92.06 109 LEU A CA 1
ATOM 784 C C . LEU A 1 109 ? 4.151 3.156 2.720 1.00 92.06 109 LEU A C 1
ATOM 786 O O . LEU A 1 109 ? 4.733 3.315 1.647 1.00 92.06 109 LEU A O 1
ATOM 790 N N . GLY A 1 110 ? 4.544 2.253 3.614 1.00 93.50 110 GLY A N 1
ATOM 791 C CA . GLY A 1 110 ? 5.563 1.239 3.354 1.00 93.50 110 GLY A CA 1
ATOM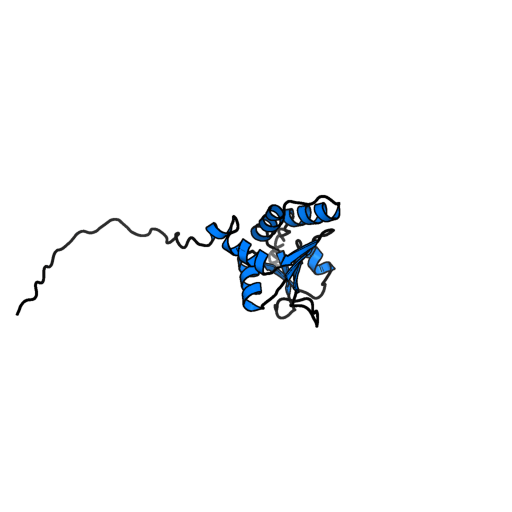 792 C C . GLY A 1 110 ? 4.915 -0.073 2.925 1.00 93.50 110 GLY A C 1
ATOM 793 O O . GLY A 1 110 ? 4.212 -0.692 3.721 1.00 93.50 110 GLY A O 1
ATOM 794 N N . VAL A 1 111 ? 5.160 -0.524 1.693 1.00 95.62 111 VAL A N 1
ATOM 795 C CA . VAL A 1 111 ? 4.641 -1.801 1.181 1.00 95.62 111 VAL A CA 1
ATOM 796 C C . VAL A 1 111 ? 5.747 -2.841 1.109 1.00 95.62 111 VAL A C 1
ATOM 798 O O . VAL A 1 111 ? 6.813 -2.574 0.552 1.00 95.62 111 VAL A O 1
ATOM 801 N N . ARG A 1 112 ? 5.484 -4.042 1.634 1.00 95.62 112 ARG A N 1
ATOM 802 C CA . ARG A 1 112 ? 6.415 -5.174 1.610 1.00 95.62 112 ARG A CA 1
ATOM 803 C C . ARG A 1 112 ? 5.901 -6.357 0.795 1.00 95.62 112 ARG A C 1
ATOM 805 O O . ARG A 1 112 ? 4.715 -6.695 0.769 1.00 95.62 112 ARG A O 1
ATOM 812 N N . SER A 1 113 ? 6.861 -7.013 0.171 1.00 96.25 113 SER A N 1
ATOM 813 C CA . SER A 1 113 ? 6.764 -8.317 -0.484 1.00 96.25 113 SER A CA 1
ATOM 814 C C . SER A 1 113 ? 7.746 -9.284 0.175 1.00 96.25 113 SER A C 1
ATOM 816 O O . SER A 1 113 ? 8.379 -8.923 1.173 1.00 96.25 113 SER A O 1
ATOM 818 N N . GLY A 1 114 ? 7.834 -10.517 -0.331 1.00 93.06 114 GLY A N 1
ATOM 819 C CA . GLY A 1 114 ? 8.687 -11.545 0.266 1.00 93.06 114 GLY A CA 1
ATOM 820 C C . GLY A 1 114 ? 10.152 -11.116 0.337 1.00 93.06 114 GLY A C 1
ATOM 821 O O . GLY A 1 114 ? 10.809 -11.355 1.348 1.00 93.06 114 GLY A O 1
ATOM 822 N N . ASN A 1 115 ? 10.639 -10.425 -0.696 1.00 94.50 115 ASN A N 1
ATOM 823 C CA . ASN A 1 115 ? 12.037 -10.018 -0.815 1.00 94.50 115 ASN A CA 1
ATOM 824 C C . ASN A 1 115 ? 12.209 -8.507 -1.030 1.00 94.50 115 ASN A C 1
ATOM 826 O O . ASN A 1 115 ? 13.273 -7.969 -0.728 1.00 94.50 115 ASN A O 1
ATOM 830 N N . GLY A 1 116 ? 11.184 -7.811 -1.528 1.00 94.69 116 GLY A N 1
ATOM 831 C CA . GLY A 1 116 ? 11.233 -6.382 -1.828 1.00 94.69 116 GLY A CA 1
ATOM 832 C C . GLY A 1 116 ? 10.377 -5.489 -0.936 1.00 94.69 116 GLY A C 1
ATOM 833 O O . GLY A 1 116 ? 9.469 -5.934 -0.226 1.00 94.69 116 GLY A O 1
ATOM 834 N N . GLN A 1 117 ? 10.640 -4.186 -1.021 1.00 95.38 117 GLN A N 1
ATOM 835 C CA . GLN A 1 117 ? 9.819 -3.154 -0.395 1.00 95.38 117 GLN A CA 1
ATOM 836 C C . GLN A 1 117 ? 9.792 -1.863 -1.219 1.00 95.38 117 GLN A C 1
ATOM 838 O O . GLN A 1 117 ? 10.729 -1.560 -1.963 1.00 95.38 117 GLN A O 1
ATOM 843 N N . ALA A 1 118 ? 8.733 -1.080 -1.043 1.00 94.00 118 ALA A N 1
ATOM 844 C CA . ALA A 1 118 ? 8.623 0.279 -1.553 1.00 94.00 118 ALA A CA 1
ATOM 845 C C . ALA A 1 118 ? 8.046 1.211 -0.489 1.00 94.00 118 ALA A C 1
ATOM 847 O O . ALA A 1 118 ? 7.290 0.790 0.384 1.00 94.00 118 ALA A O 1
ATOM 848 N N . ILE A 1 119 ? 8.423 2.482 -0.582 1.00 92.19 119 ILE A N 1
ATOM 849 C CA . ILE A 1 119 ? 7.966 3.549 0.299 1.00 92.19 119 ILE A CA 1
ATOM 850 C C . ILE A 1 119 ? 7.307 4.600 -0.585 1.00 92.19 119 ILE A C 1
ATOM 852 O O . ILE A 1 119 ? 7.931 5.094 -1.525 1.00 92.19 119 ILE A O 1
ATOM 856 N N . PHE A 1 120 ? 6.058 4.928 -0.281 1.00 90.69 120 PHE A N 1
ATOM 857 C CA . PHE A 1 120 ? 5.266 5.903 -1.016 1.00 90.69 120 PHE A CA 1
ATOM 858 C C . PHE A 1 120 ? 4.939 7.079 -0.096 1.00 90.69 120 PHE A C 1
ATOM 860 O O . PHE A 1 120 ? 4.256 6.880 0.912 1.00 90.69 120 PHE A O 1
ATOM 867 N N . PRO A 1 121 ? 5.406 8.295 -0.419 1.00 89.56 121 PRO A N 1
ATOM 868 C CA . PRO A 1 121 ? 4.944 9.500 0.252 1.00 89.56 121 PRO A CA 1
ATOM 869 C C . PRO A 1 121 ? 3.439 9.691 0.046 1.00 89.56 121 PRO A C 1
ATOM 871 O O . PRO A 1 121 ? 2.911 9.389 -1.025 1.00 89.56 121 PRO A O 1
ATOM 874 N N . GLU A 1 122 ? 2.760 10.245 1.042 1.00 86.19 122 GLU A N 1
ATOM 875 C CA . GLU A 1 122 ? 1.319 10.497 1.008 1.00 86.19 122 GLU A CA 1
ATOM 876 C C . GLU A 1 122 ? 0.901 11.351 -0.195 1.00 86.19 122 GLU A C 1
ATOM 878 O O . GLU A 1 122 ? -0.054 10.988 -0.881 1.00 86.19 122 GLU A O 1
ATOM 883 N N . GLN A 1 123 ? 1.672 12.384 -0.550 1.00 85.81 123 GLN A N 1
ATOM 884 C CA . GLN A 1 123 ? 1.410 13.186 -1.749 1.00 85.81 123 GLN A CA 1
ATOM 885 C C . GLN A 1 123 ? 1.358 12.333 -3.027 1.00 85.81 123 GLN A C 1
ATOM 887 O O . GLN A 1 123 ? 0.455 12.503 -3.837 1.00 85.81 123 GLN A O 1
ATOM 892 N N . VAL A 1 124 ? 2.272 11.368 -3.187 1.00 88.19 124 VAL A N 1
ATOM 893 C CA . VAL A 1 124 ? 2.289 10.473 -4.359 1.00 88.19 124 VAL A CA 1
ATOM 894 C C . VAL A 1 124 ? 1.034 9.603 -4.388 1.00 88.19 124 VAL A C 1
ATOM 896 O O . VAL A 1 124 ? 0.444 9.402 -5.447 1.00 88.19 124 VAL A O 1
ATOM 899 N N . LEU A 1 125 ? 0.600 9.111 -3.226 1.00 84.25 125 LEU A N 1
ATOM 900 C CA . LEU A 1 125 ? -0.617 8.309 -3.113 1.00 84.25 125 LEU A CA 1
ATOM 901 C C . LEU A 1 125 ? -1.865 9.141 -3.430 1.00 84.25 125 LEU A C 1
ATOM 903 O O . LEU A 1 125 ? -2.737 8.658 -4.148 1.00 84.25 125 LEU A O 1
ATOM 907 N N . ARG A 1 126 ? -1.945 10.391 -2.952 1.00 83.06 126 ARG A N 1
ATOM 908 C CA . ARG A 1 126 ? -3.056 11.308 -3.257 1.00 83.06 126 ARG A CA 1
ATOM 909 C C . ARG A 1 126 ? -3.102 11.696 -4.727 1.00 83.06 126 ARG A C 1
ATOM 911 O O . ARG A 1 126 ? -4.167 11.616 -5.341 1.00 83.06 126 ARG A O 1
ATOM 918 N N . ASP A 1 127 ? -1.964 12.088 -5.291 1.00 85.25 127 ASP A N 1
ATOM 919 C CA . ASP A 1 127 ? -1.859 12.490 -6.693 1.00 85.25 127 ASP A CA 1
ATOM 920 C C . ASP A 1 127 ? -2.270 11.330 -7.601 1.00 85.25 127 ASP A C 1
ATOM 922 O O . ASP A 1 127 ? -3.069 11.507 -8.520 1.00 85.25 127 ASP A O 1
ATOM 926 N N . TRP A 1 128 ? -1.808 10.115 -7.299 1.00 79.50 128 TRP A N 1
ATOM 927 C CA . TRP A 1 128 ? -2.170 8.932 -8.073 1.00 79.50 128 TRP A CA 1
ATOM 928 C C . TRP A 1 128 ? -3.628 8.503 -7.870 1.00 79.50 128 TRP A C 1
ATOM 930 O O . TRP A 1 128 ? -4.291 8.141 -8.839 1.00 79.50 128 TRP A O 1
ATOM 940 N N . ALA A 1 129 ? -4.173 8.599 -6.653 1.00 74.62 129 ALA A N 1
ATOM 941 C CA . ALA A 1 129 ? -5.593 8.339 -6.403 1.00 74.62 129 ALA A CA 1
ATOM 942 C C . ALA A 1 129 ? -6.512 9.308 -7.170 1.00 74.62 129 ALA A C 1
ATOM 944 O O . ALA A 1 129 ? -7.632 8.946 -7.520 1.00 74.62 129 ALA A O 1
ATOM 945 N N . THR A 1 130 ? -6.038 10.530 -7.428 1.00 77.06 130 THR A N 1
ATOM 946 C CA . THR A 1 130 ? -6.813 11.602 -8.073 1.00 77.06 130 THR A CA 1
ATOM 947 C C . THR A 1 130 ? -6.619 11.644 -9.592 1.00 77.06 130 THR A C 1
ATOM 949 O O . THR A 1 130 ? -7.539 11.978 -10.336 1.00 77.06 130 THR A O 1
ATOM 952 N N . HIS A 1 131 ? -5.419 11.325 -10.080 1.00 74.38 131 HIS A N 1
ATOM 953 C CA . HIS A 1 131 ? -5.029 11.523 -11.482 1.00 74.38 131 HIS A CA 1
ATOM 954 C C . HIS A 1 131 ? -4.516 10.261 -12.174 1.00 74.38 131 HIS A C 1
ATOM 956 O O . HIS A 1 131 ? -4.256 10.284 -13.379 1.00 74.38 131 HIS A O 1
ATOM 962 N N . GLY A 1 132 ? -4.363 9.165 -11.435 1.00 68.19 132 GLY A N 1
ATOM 963 C CA . GLY A 1 132 ? -3.887 7.903 -11.971 1.00 68.19 132 GLY A CA 1
ATOM 964 C C . GLY A 1 132 ? -4.850 7.311 -13.005 1.00 68.19 132 GLY A C 1
ATOM 965 O O . GLY A 1 132 ? -6.031 7.666 -13.059 1.00 68.19 132 GLY A O 1
ATOM 966 N N . PRO A 1 133 ? -4.374 6.362 -13.824 1.00 62.28 133 PRO A N 1
ATOM 967 C CA . PRO A 1 133 ? -5.158 5.748 -14.893 1.00 62.28 133 PRO A CA 1
ATOM 968 C C . PRO A 1 133 ? -6.456 5.056 -14.425 1.00 62.28 133 PRO A C 1
ATOM 970 O O . PRO A 1 133 ? -7.339 4.858 -15.252 1.00 62.28 133 PRO A O 1
ATOM 973 N N . GLY A 1 134 ? -6.609 4.758 -13.124 1.00 53.91 134 GLY A N 1
ATOM 974 C CA . GLY A 1 134 ? -7.847 4.242 -12.514 1.00 53.91 134 GLY A CA 1
ATOM 975 C C . GLY A 1 134 ? -8.747 5.292 -11.838 1.00 53.91 134 GLY A C 1
ATOM 976 O O . GLY A 1 134 ? -9.877 4.980 -11.478 1.00 53.91 134 GLY A O 1
ATOM 977 N N . ALA A 1 135 ? -8.305 6.546 -11.687 1.00 54.97 135 ALA A N 1
ATOM 978 C CA . ALA A 1 135 ? -9.080 7.590 -11.002 1.00 54.97 135 ALA A CA 1
ATOM 979 C C . ALA A 1 135 ? -10.366 7.974 -11.759 1.00 54.97 135 ALA A C 1
ATOM 981 O O . ALA A 1 135 ? -11.350 8.398 -11.162 1.00 54.97 135 ALA A O 1
ATOM 982 N N . ARG A 1 136 ? -10.389 7.776 -13.084 1.00 49.81 136 ARG A N 1
ATOM 983 C CA . ARG A 1 136 ? -11.554 8.079 -13.930 1.00 49.81 136 ARG A CA 1
ATOM 984 C C . ARG A 1 136 ? -12.704 7.081 -13.807 1.00 49.81 136 ARG A C 1
ATOM 986 O O . ARG A 1 136 ? -13.816 7.445 -14.167 1.00 49.81 136 ARG A O 1
ATOM 993 N N . GLU A 1 137 ? -12.466 5.860 -13.328 1.00 48.91 137 GLU A N 1
ATOM 994 C CA . GLU A 1 137 ? -13.532 4.851 -13.208 1.00 48.91 137 GLU A CA 1
ATOM 995 C C . GLU A 1 137 ? -14.431 5.065 -11.981 1.00 48.91 137 GLU A C 1
ATOM 997 O O . GLU A 1 137 ? -15.542 4.545 -11.956 1.00 48.91 137 GLU A O 1
ATOM 1002 N N . TYR A 1 138 ? -13.998 5.852 -10.989 1.00 44.50 138 TYR A N 1
ATOM 1003 C CA . TYR A 1 138 ? -14.761 6.072 -9.752 1.00 44.50 138 TYR A CA 1
ATOM 1004 C C . TYR A 1 138 ? -15.584 7.374 -9.740 1.00 44.50 138 TYR A C 1
ATOM 1006 O O . TYR A 1 138 ? -16.468 7.534 -8.900 1.00 44.50 138 TYR A O 1
ATOM 1014 N N . ASP A 1 139 ? -15.325 8.287 -10.681 1.00 44.75 139 ASP A N 1
ATOM 1015 C CA . ASP A 1 139 ? -16.033 9.570 -10.831 1.00 44.75 139 ASP A CA 1
ATOM 1016 C C . ASP A 1 139 ? -17.266 9.485 -11.756 1.00 44.75 139 ASP A C 1
ATOM 1018 O O . ASP A 1 139 ? -17.809 10.506 -12.181 1.00 44.75 139 ASP A O 1
ATOM 1022 N N . ASP A 1 140 ? -17.741 8.276 -12.076 1.00 40.91 140 ASP A N 1
ATOM 1023 C CA . ASP A 1 140 ? -18.963 8.073 -12.858 1.00 40.91 140 ASP A CA 1
ATOM 1024 C C . ASP A 1 140 ? -20.161 7.724 -11.938 1.00 40.91 140 ASP A C 1
ATOM 1026 O O . ASP A 1 140 ? -20.382 6.560 -11.599 1.00 40.91 140 ASP A O 1
ATOM 1030 N N . PRO A 1 141 ? -20.988 8.704 -11.516 1.00 48.31 141 PRO A N 1
ATOM 1031 C CA . PRO A 1 141 ? -22.283 8.438 -10.884 1.00 48.31 141 PRO A CA 1
ATOM 1032 C C . PRO A 1 141 ? -23.371 7.984 -11.885 1.00 48.31 141 PRO A C 1
ATOM 1034 O O . PRO A 1 141 ? -24.564 8.053 -11.582 1.00 48.31 141 PRO A O 1
ATOM 1037 N N . SER A 1 142 ? -23.015 7.530 -13.086 1.00 49.44 142 SER A N 1
ATOM 1038 C CA . SER A 1 142 ? -23.916 7.316 -14.221 1.00 49.44 142 SER A CA 1
ATOM 1039 C C . SER A 1 142 ? -24.144 5.833 -14.521 1.00 49.44 142 SER A C 1
ATOM 1041 O O . SER A 1 142 ? -24.052 5.366 -15.653 1.00 49.44 142 SER A O 1
ATOM 1043 N N . VAL A 1 143 ? -24.598 5.089 -13.510 1.00 47.03 143 VAL A N 1
ATOM 1044 C CA . VAL A 1 143 ? -25.499 3.953 -13.760 1.00 47.03 143 VAL A CA 1
ATOM 1045 C C . VAL A 1 143 ? -26.697 4.017 -12.814 1.00 47.03 143 VAL A C 1
ATOM 1047 O O . VAL A 1 143 ? -27.000 3.092 -12.063 1.00 47.03 143 VAL A O 1
ATOM 1050 N N . ALA A 1 144 ? -27.429 5.131 -12.862 1.00 45.62 144 ALA A N 1
ATOM 1051 C CA . ALA A 1 144 ? -28.840 5.088 -12.496 1.00 45.62 144 ALA A CA 1
ATOM 1052 C C . ALA A 1 144 ? -29.542 4.101 -13.454 1.00 45.62 144 ALA A C 1
ATOM 1054 O O . ALA A 1 144 ? -29.369 4.223 -14.671 1.00 45.62 144 ALA A O 1
ATOM 1055 N N . PRO A 1 145 ? -30.323 3.116 -12.968 1.00 44.84 145 PRO A N 1
ATOM 1056 C CA . PRO A 1 145 ? -31.037 2.219 -13.860 1.00 44.84 145 PRO A CA 1
ATOM 1057 C C . PRO A 1 145 ? -32.018 3.052 -14.683 1.00 44.84 145 PRO A C 1
ATOM 1059 O O . PRO A 1 145 ? -32.876 3.741 -14.129 1.00 44.84 145 PRO A O 1
ATOM 1062 N N . ALA A 1 146 ? -31.887 2.984 -16.007 1.00 48.38 146 ALA A N 1
ATOM 1063 C CA . ALA A 1 146 ? -32.824 3.559 -16.960 1.00 48.38 146 ALA A CA 1
ATOM 1064 C C . ALA A 1 146 ? -34.181 2.838 -16.861 1.00 48.38 146 ALA A C 1
ATOM 1066 O O . ALA A 1 146 ? -34.556 2.041 -17.714 1.00 48.38 146 ALA A O 1
ATOM 1067 N N . ASN A 1 147 ? -34.925 3.114 -15.793 1.00 51.50 147 ASN A N 1
ATOM 1068 C CA . ASN A 1 147 ? -36.348 2.847 -15.683 1.00 51.50 147 ASN A CA 1
ATOM 1069 C C . ASN A 1 147 ? -37.068 4.166 -15.951 1.00 51.50 147 ASN A C 1
ATOM 1071 O O . ASN A 1 147 ? -37.358 4.950 -15.052 1.00 51.50 147 ASN A O 1
ATOM 1075 N N . GLY A 1 148 ? -37.309 4.430 -17.228 1.00 41.38 148 GLY A N 1
ATOM 1076 C CA . GLY A 1 148 ? -37.979 5.640 -17.676 1.00 41.38 148 GLY A CA 1
ATOM 1077 C C . GLY A 1 148 ? -38.617 5.398 -19.025 1.00 41.38 148 GLY A C 1
ATOM 1078 O O . GLY A 1 148 ? -38.058 5.752 -20.057 1.00 41.38 148 GLY A O 1
ATOM 1079 N N . ALA A 1 149 ? -39.775 4.743 -18.998 1.00 46.59 149 ALA A N 1
ATOM 1080 C CA . ALA A 1 149 ? -40.663 4.613 -20.136 1.00 46.59 149 ALA A CA 1
ATOM 1081 C C . ALA A 1 149 ? -40.862 5.963 -20.852 1.00 46.59 149 ALA A C 1
ATOM 1083 O O . ALA A 1 149 ? -40.960 7.022 -20.232 1.00 46.59 149 ALA A O 1
ATOM 1084 N N . ALA A 1 150 ? -40.925 5.884 -22.177 1.00 52.06 150 ALA A N 1
ATOM 1085 C CA . ALA A 1 150 ? -41.135 6.997 -23.090 1.00 52.06 150 ALA A CA 1
ATOM 1086 C C . ALA A 1 150 ? -42.523 7.679 -22.879 1.00 52.06 150 ALA A C 1
ATOM 1088 O O . ALA A 1 150 ? -43.354 7.203 -22.102 1.00 52.06 150 ALA A O 1
ATOM 1089 N N . PRO A 1 151 ? -42.787 8.830 -23.520 1.00 51.56 151 PRO A N 1
ATOM 1090 C CA . PRO A 1 151 ? -43.350 10.025 -22.903 1.00 51.56 151 PRO A CA 1
ATOM 1091 C C . PRO A 1 151 ? -44.883 10.084 -22.964 1.00 51.56 151 PRO A C 1
ATOM 1093 O O . PRO A 1 151 ? -45.487 9.728 -23.975 1.00 51.56 151 PRO A O 1
ATOM 1096 N N . GLN A 1 152 ? -45.523 10.652 -21.937 1.00 53.19 152 GLN A N 1
ATOM 1097 C CA . GLN A 1 152 ? -46.914 11.103 -22.049 1.00 53.19 152 GLN A CA 1
ATOM 1098 C C . GLN A 1 152 ? -46.983 12.601 -22.391 1.00 53.19 152 GLN A C 1
ATOM 1100 O O . GLN A 1 152 ? -46.505 13.429 -21.614 1.00 53.19 152 GLN A O 1
ATOM 1105 N N . PRO A 1 153 ? -47.611 12.990 -23.516 1.00 59.84 153 PRO A N 1
ATOM 1106 C CA . PRO A 1 153 ? -47.916 14.378 -23.818 1.00 59.84 153 PRO A CA 1
ATOM 1107 C C . PRO A 1 153 ? -49.345 14.721 -23.373 1.00 59.84 153 PRO A C 1
ATOM 1109 O O . PRO A 1 153 ? -50.295 14.122 -23.870 1.00 59.84 153 PRO A O 1
ATOM 1112 N N . ARG A 1 154 ? -49.508 15.722 -22.494 1.00 50.06 154 ARG A N 1
ATOM 1113 C CA . ARG A 1 154 ? -50.672 16.643 -22.357 1.00 50.06 154 ARG A CA 1
ATOM 1114 C C . ARG A 1 154 ? -50.561 17.393 -21.020 1.00 50.06 154 ARG A C 1
ATOM 1116 O O . ARG A 1 154 ? -50.118 16.819 -20.045 1.00 50.06 154 ARG A O 1
ATOM 1123 N N . ALA A 1 155 ? -50.949 18.654 -20.854 1.00 46.78 155 ALA A N 1
ATOM 1124 C CA . ALA A 1 155 ? -51.636 19.608 -21.712 1.00 46.78 155 ALA A CA 1
ATOM 1125 C C . ALA A 1 155 ? -51.263 21.040 -21.275 1.00 46.78 155 ALA A C 1
ATOM 1127 O O . ALA A 1 155 ? -50.994 21.304 -20.104 1.00 46.78 155 ALA A O 1
ATOM 1128 N N . LYS A 1 156 ? -51.303 21.979 -22.227 1.00 56.19 156 LYS A N 1
ATOM 1129 C CA . LYS A 1 156 ? -51.184 23.427 -22.006 1.00 56.19 156 LYS A CA 1
ATOM 1130 C C . LYS A 1 156 ? -52.230 23.915 -20.993 1.00 56.19 156 LYS A C 1
ATOM 1132 O O . LYS A 1 156 ? -53.421 23.852 -21.282 1.00 56.19 156 LYS A O 1
ATOM 1137 N N . ARG A 1 157 ? -51.799 24.551 -19.902 1.00 55.38 157 ARG A N 1
ATOM 1138 C CA . ARG A 1 157 ? -52.581 25.615 -19.251 1.00 55.38 157 ARG A CA 1
ATOM 1139 C C . ARG A 1 157 ? -51.713 26.859 -19.139 1.00 55.38 157 ARG A C 1
ATOM 1141 O O . ARG A 1 157 ? -50.845 26.968 -18.285 1.00 55.38 157 ARG A O 1
ATOM 1148 N N . ARG A 1 158 ? -51.956 27.783 -20.071 1.00 64.25 158 ARG A N 1
ATOM 1149 C CA . ARG A 1 158 ? -51.589 29.192 -19.939 1.00 64.25 158 ARG A CA 1
ATOM 1150 C C . ARG A 1 158 ? -52.348 29.746 -18.734 1.00 64.25 158 ARG A C 1
ATOM 1152 O O . ARG A 1 158 ? -53.573 29.675 -18.730 1.00 64.25 158 ARG A O 1
ATOM 1159 N N . TRP A 1 159 ? -51.644 30.330 -17.775 1.00 48.66 159 TRP A N 1
ATOM 1160 C CA . TRP A 1 159 ? -52.237 31.291 -16.852 1.00 48.66 159 TRP A CA 1
ATOM 1161 C C . TRP A 1 159 ? -51.405 32.565 -16.940 1.00 48.66 159 TRP A C 1
ATOM 1163 O O . TRP A 1 159 ? -50.330 32.672 -16.359 1.00 48.66 159 TRP A O 1
ATOM 1173 N N . PHE A 1 160 ? -51.870 33.500 -17.767 1.00 55.75 160 PHE A N 1
ATOM 1174 C CA . PHE A 1 160 ? -51.394 34.873 -17.707 1.00 55.75 160 PHE A CA 1
ATOM 1175 C C . PHE A 1 160 ? -51.949 35.481 -16.424 1.00 55.75 160 PHE A C 1
ATOM 1177 O O . PHE A 1 160 ? -53.161 35.494 -16.221 1.00 55.75 160 PHE A O 1
ATOM 1184 N N . GLY A 1 161 ? -51.062 35.973 -15.566 1.00 46.34 161 GLY A N 1
ATOM 1185 C CA . GLY A 1 161 ? -51.426 37.020 -14.630 1.00 46.34 161 GLY A CA 1
ATOM 1186 C C . GLY A 1 161 ? -51.551 38.338 -15.388 1.00 46.34 161 GLY A C 1
ATOM 1187 O O . GLY A 1 161 ? -50.693 38.659 -16.212 1.00 46.34 161 GLY A O 1
ATOM 1188 N N . ARG A 1 162 ? -52.606 39.095 -15.100 1.00 51.06 162 ARG A N 1
ATOM 1189 C CA . ARG A 1 162 ? -52.554 40.554 -15.018 1.00 51.06 162 ARG A CA 1
ATOM 1190 C C . ARG A 1 162 ? -53.776 41.073 -14.265 1.00 51.06 162 ARG A C 1
ATOM 1192 O O . ARG A 1 162 ? -54.865 40.522 -14.392 1.00 51.06 162 ARG A O 1
ATOM 1199 N N . SER A 1 163 ? -53.452 42.072 -13.453 1.00 56.38 163 SER A N 1
ATOM 1200 C CA . SER A 1 163 ? -54.261 43.036 -12.715 1.00 56.38 163 SER A CA 1
ATOM 1201 C C . SER A 1 163 ? -55.488 43.555 -13.448 1.00 56.38 163 SER A C 1
ATOM 1203 O O . SER A 1 163 ? -55.429 43.642 -14.696 1.00 56.38 163 SER A O 1
#

Radius of gyration: 24.56 Å; chains: 1; bounding box: 73×88×42 Å

Organism: Streptomyces viridochromogenes (strain DSM 40736 / JCM 4977 / BCRC 1201 / Tue 494) (NCBI:txid591159)